Protein AF-A0A0Q2UDP6-F1 (afdb_monomer_lite)

Structure (mmCIF, N/CA/C/O backbone):
data_AF-A0A0Q2UDP6-F1
#
_entry.id   AF-A0A0Q2UDP6-F1
#
loop_
_atom_site.group_PDB
_atom_site.id
_atom_site.type_symbol
_atom_site.label_atom_id
_atom_site.label_alt_id
_atom_site.label_comp_id
_atom_site.label_asym_id
_atom_site.label_entity_id
_atom_site.label_seq_id
_atom_site.pdbx_PDB_ins_code
_atom_site.Cartn_x
_atom_site.Cartn_y
_atom_site.Cartn_z
_atom_site.occupancy
_atom_site.B_iso_or_equiv
_atom_site.auth_seq_id
_atom_site.auth_comp_id
_atom_site.auth_asym_id
_atom_site.auth_atom_id
_atom_site.pdbx_PDB_model_num
ATOM 1 N N . MET A 1 1 ? 13.906 19.048 2.227 1.00 38.97 1 MET A N 1
ATOM 2 C CA . MET A 1 1 ? 14.599 17.759 2.450 1.00 38.97 1 MET A CA 1
ATOM 3 C C . MET A 1 1 ? 14.833 17.622 3.947 1.00 38.97 1 MET A C 1
ATOM 5 O O . MET A 1 1 ? 15.536 18.452 4.501 1.00 38.97 1 MET A O 1
ATOM 9 N N . ALA A 1 2 ? 14.153 16.691 4.623 1.00 49.59 2 ALA A N 1
ATOM 10 C CA . ALA A 1 2 ? 14.326 16.503 6.067 1.00 49.59 2 ALA A CA 1
ATOM 11 C C . ALA A 1 2 ? 15.671 15.800 6.359 1.00 49.59 2 ALA A C 1
ATOM 13 O O . ALA A 1 2 ? 16.075 14.948 5.560 1.00 49.59 2 ALA A O 1
ATOM 14 N N . PRO A 1 3 ? 16.364 16.153 7.457 1.00 53.62 3 PRO A N 1
ATOM 15 C CA . PRO A 1 3 ? 17.676 15.611 7.800 1.00 53.62 3 PRO A CA 1
ATOM 16 C C . PRO A 1 3 ? 17.641 14.087 7.986 1.00 53.62 3 PRO A C 1
ATOM 18 O O . PRO A 1 3 ? 16.695 13.516 8.536 1.00 53.62 3 PRO A O 1
ATOM 21 N N . LYS A 1 4 ? 18.693 13.420 7.500 1.00 52.91 4 LYS A N 1
ATOM 22 C CA . LYS A 1 4 ? 18.880 11.966 7.581 1.00 52.91 4 LYS A CA 1
ATOM 23 C C . LYS A 1 4 ? 18.972 11.555 9.058 1.00 52.91 4 LYS A C 1
ATOM 25 O O . LYS A 1 4 ? 19.881 11.990 9.751 1.00 52.91 4 LYS A O 1
ATOM 30 N N . GLY A 1 5 ? 18.035 10.726 9.521 1.00 51.97 5 GLY A N 1
ATOM 31 C CA . GLY A 1 5 ? 18.020 10.175 10.884 1.00 51.97 5 GLY A CA 1
ATOM 32 C C . GLY A 1 5 ? 16.887 10.675 11.784 1.00 51.97 5 GLY A C 1
ATOM 33 O O . GLY A 1 5 ? 16.667 10.091 12.840 1.00 51.97 5 GLY A O 1
ATOM 34 N N . GLN A 1 6 ? 16.118 11.689 11.371 1.00 49.50 6 GLN A N 1
ATOM 35 C CA . GLN A 1 6 ? 14.923 12.087 12.117 1.00 49.50 6 GLN A CA 1
ATOM 36 C C . GLN A 1 6 ? 13.718 11.258 11.636 1.00 49.50 6 GLN A C 1
ATOM 38 O O . GLN A 1 6 ? 13.418 11.292 10.435 1.00 49.50 6 GLN A O 1
ATOM 43 N N . PRO A 1 7 ? 12.992 10.535 12.515 1.00 51.72 7 PRO A N 1
ATOM 44 C CA . PRO A 1 7 ? 11.702 9.983 12.127 1.00 51.72 7 PRO A CA 1
ATOM 45 C C . PRO A 1 7 ? 10.826 11.147 11.664 1.00 51.72 7 PRO A C 1
ATOM 47 O O . PRO A 1 7 ? 10.758 12.186 12.326 1.00 51.72 7 PRO A O 1
ATOM 50 N N . ARG A 1 8 ? 10.199 11.010 10.492 1.00 55.81 8 ARG A N 1
ATOM 51 C CA . ARG A 1 8 ? 9.260 12.019 9.999 1.00 55.81 8 ARG A CA 1
ATOM 52 C C . ARG A 1 8 ? 8.177 12.184 11.069 1.00 55.81 8 ARG A C 1
ATOM 54 O O . ARG A 1 8 ? 7.410 11.254 11.294 1.00 55.81 8 ARG A O 1
ATOM 61 N N . LYS A 1 9 ? 8.144 13.341 11.743 1.00 52.19 9 LYS A N 1
ATOM 62 C CA . LYS A 1 9 ? 7.035 13.756 12.614 1.00 52.19 9 LYS A CA 1
ATOM 63 C C . LYS A 1 9 ? 5.832 14.029 11.711 1.00 52.19 9 LYS A C 1
ATOM 65 O O . LYS A 1 9 ? 5.604 15.155 11.290 1.00 52.19 9 LYS A O 1
ATOM 70 N N . GLY A 1 10 ? 5.139 12.968 11.335 1.00 62.31 10 GLY A N 1
ATOM 71 C CA . GLY A 1 10 ? 3.873 13.006 10.623 1.00 62.31 10 GLY A CA 1
ATOM 72 C C . GLY A 1 10 ? 2.934 12.026 11.300 1.00 62.31 10 GLY A C 1
ATOM 73 O O . GLY A 1 10 ? 3.383 10.970 11.747 1.00 62.31 10 GLY A O 1
ATOM 74 N N . ASP A 1 11 ? 1.661 12.399 11.404 1.00 76.00 11 ASP A N 1
ATOM 75 C CA . ASP A 1 11 ? 0.616 11.497 11.877 1.00 76.00 11 ASP A CA 1
ATOM 76 C C . ASP A 1 11 ? 0.661 10.191 11.065 1.00 76.00 11 ASP A C 1
ATOM 78 O O . ASP A 1 11 ? 0.926 10.193 9.857 1.00 76.00 11 ASP A O 1
ATOM 82 N N . ALA A 1 12 ? 0.443 9.066 11.740 1.00 81.50 12 ALA A N 1
ATOM 83 C CA . ALA A 1 12 ? 0.459 7.745 11.132 1.00 81.50 12 ALA A CA 1
ATOM 84 C C . ALA A 1 12 ? -0.550 7.651 9.975 1.00 81.50 12 ALA A C 1
ATOM 86 O O . ALA A 1 12 ? -0.256 7.012 8.964 1.00 81.50 12 ALA A O 1
ATOM 87 N N . VAL A 1 13 ? -1.686 8.352 10.080 1.00 85.44 13 VAL A N 1
ATOM 88 C CA . VAL A 1 13 ? -2.688 8.464 9.005 1.00 85.44 13 VAL A CA 1
ATOM 89 C C . VAL A 1 13 ? -2.152 9.255 7.808 1.00 85.44 13 VAL A C 1
ATOM 91 O O . VAL A 1 13 ? -2.308 8.848 6.659 1.00 85.44 13 VAL A O 1
ATOM 94 N N . THR A 1 14 ? -1.436 10.355 8.045 1.00 87.56 14 THR A N 1
ATOM 95 C CA . THR A 1 14 ? -0.780 11.107 6.963 1.00 87.56 14 THR A CA 1
ATOM 96 C C . THR A 1 14 ? 0.259 10.251 6.244 1.00 87.56 14 THR A C 1
ATOM 98 O O . THR A 1 14 ? 0.428 10.356 5.030 1.00 87.56 14 THR A O 1
ATOM 101 N N . ARG A 1 15 ? 0.953 9.373 6.975 1.00 85.38 15 ARG A N 1
ATOM 102 C CA . ARG A 1 15 ? 1.946 8.465 6.397 1.00 85.38 15 ARG A CA 1
ATOM 103 C C . ARG A 1 15 ? 1.315 7.370 5.537 1.00 85.38 15 ARG A C 1
ATOM 105 O O . ARG A 1 15 ? 1.888 7.008 4.514 1.00 85.38 15 ARG A O 1
ATOM 112 N N . SER A 1 16 ? 0.141 6.867 5.911 1.00 88.62 16 SER A N 1
ATOM 113 C CA . SER A 1 16 ? -0.563 5.840 5.137 1.00 88.62 16 SER A CA 1
ATOM 114 C C . SER A 1 16 ? -1.240 6.377 3.871 1.00 88.62 16 SER A C 1
ATOM 116 O O . SER A 1 16 ? -1.572 5.576 3.001 1.00 88.62 16 SER A O 1
ATOM 118 N N . ALA A 1 17 ? -1.386 7.698 3.702 1.00 91.44 17 ALA A N 1
ATOM 119 C CA . ALA A 1 17 ? -2.065 8.303 2.550 1.00 91.44 17 ALA A CA 1
ATOM 120 C C . ALA A 1 17 ? -1.511 7.840 1.187 1.00 91.44 17 ALA A C 1
ATOM 122 O O . ALA A 1 17 ? -2.274 7.508 0.283 1.00 91.44 17 ALA A O 1
ATOM 123 N N . ALA A 1 18 ? -0.184 7.746 1.043 1.00 91.69 18 ALA A N 1
ATOM 124 C CA . ALA A 1 18 ? 0.434 7.285 -0.203 1.00 91.69 18 ALA A CA 1
ATOM 125 C C . ALA A 1 18 ? 0.148 5.799 -0.491 1.00 91.69 18 ALA A C 1
ATOM 127 O O . ALA A 1 18 ? -0.050 5.416 -1.644 1.00 91.69 18 ALA A O 1
ATOM 128 N N . MET A 1 19 ? 0.095 4.969 0.556 1.00 92.38 19 MET A N 1
ATOM 129 C CA . MET A 1 19 ? -0.266 3.555 0.443 1.00 92.38 19 MET A CA 1
ATOM 130 C C . MET A 1 19 ? -1.745 3.395 0.073 1.00 92.38 19 MET A C 1
ATOM 132 O O . MET A 1 19 ? -2.063 2.595 -0.801 1.00 92.38 19 MET A O 1
ATOM 136 N N . LEU A 1 20 ? -2.641 4.174 0.689 1.00 92.44 20 LEU A N 1
ATOM 137 C CA . LEU A 1 20 ? -4.074 4.172 0.375 1.00 92.44 20 LEU A CA 1
ATOM 138 C C . LEU A 1 20 ? -4.326 4.549 -1.087 1.00 92.44 20 LEU A C 1
ATOM 140 O O . LEU A 1 20 ? -4.979 3.797 -1.802 1.00 92.44 20 LEU A O 1
ATOM 144 N N . GLN A 1 21 ? -3.695 5.621 -1.571 1.00 94.00 21 GLN A N 1
ATOM 145 C CA . GLN A 1 21 ? -3.766 6.003 -2.983 1.00 94.00 21 GLN A CA 1
ATOM 146 C C . GLN A 1 21 ? -3.286 4.875 -3.913 1.00 94.00 21 GLN A C 1
ATOM 148 O O . GLN A 1 21 ? -3.845 4.643 -4.988 1.00 94.00 21 GLN A O 1
ATOM 153 N N . ALA A 1 22 ? -2.228 4.159 -3.522 1.00 92.19 22 ALA A N 1
ATOM 154 C CA . ALA A 1 22 ? -1.714 3.036 -4.295 1.00 92.19 22 ALA A CA 1
ATOM 155 C C . ALA A 1 22 ? -2.671 1.833 -4.294 1.00 92.19 22 ALA A C 1
ATOM 157 O O . ALA A 1 22 ? -2.750 1.136 -5.304 1.00 92.19 22 ALA A O 1
ATOM 158 N N . LEU A 1 23 ? -3.401 1.596 -3.202 1.00 92.25 23 LEU A N 1
ATOM 159 C CA . LEU A 1 23 ? -4.452 0.577 -3.137 1.00 92.25 23 LEU A CA 1
ATOM 160 C C . LEU A 1 23 ? -5.650 0.961 -4.019 1.00 92.25 23 LEU A C 1
ATOM 162 O O . LEU A 1 23 ? -6.131 0.128 -4.781 1.00 92.25 23 LEU A O 1
ATOM 166 N N . GLU A 1 24 ? -6.077 2.225 -3.990 1.00 94.44 24 GLU A N 1
ATOM 167 C CA . GLU A 1 24 ? -7.186 2.737 -4.813 1.00 94.44 24 GLU A CA 1
ATOM 168 C C . GLU A 1 24 ? -6.889 2.672 -6.316 1.00 94.44 24 GLU A C 1
ATOM 170 O O . GLU A 1 24 ? -7.755 2.342 -7.122 1.00 94.44 24 GLU A O 1
ATOM 175 N N . THR A 1 25 ? -5.645 2.958 -6.707 1.00 93.94 25 THR A N 1
ATOM 176 C CA . THR A 1 25 ? -5.208 2.945 -8.114 1.00 93.94 25 THR A CA 1
ATOM 177 C C . THR A 1 25 ? -4.746 1.568 -8.603 1.00 93.94 25 THR A C 1
ATOM 179 O O . THR A 1 25 ? -4.338 1.432 -9.756 1.00 93.94 25 THR A O 1
ATOM 182 N N . GLY A 1 26 ? -4.771 0.542 -7.743 1.00 89.38 26 GLY A N 1
ATOM 183 C CA . GLY A 1 26 ? -4.298 -0.809 -8.068 1.00 89.38 26 GLY A CA 1
ATOM 184 C C . GLY A 1 26 ? -2.778 -0.922 -8.245 1.00 89.38 26 GLY A C 1
ATOM 185 O O . GLY A 1 26 ? -2.280 -1.914 -8.778 1.00 89.38 26 GLY A O 1
ATOM 186 N N . ARG A 1 27 ? -2.012 0.083 -7.804 1.00 88.94 27 ARG A N 1
ATOM 187 C CA . ARG A 1 27 ? -0.541 0.052 -7.786 1.00 88.94 27 ARG A CA 1
ATOM 188 C C . ARG A 1 27 ? -0.003 -0.839 -6.662 1.00 88.94 27 ARG A C 1
ATOM 190 O O . ARG A 1 27 ? 1.108 -1.355 -6.776 1.00 88.94 27 ARG A O 1
ATOM 197 N N . CYS A 1 28 ? -0.783 -1.014 -5.600 1.00 90.94 28 CYS A N 1
ATOM 198 C CA . CYS A 1 28 ? -0.543 -1.927 -4.490 1.00 90.94 28 CYS A CA 1
ATOM 199 C C . CYS A 1 28 ? -1.752 -2.859 -4.338 1.00 90.94 28 CYS A C 1
ATOM 201 O O . CYS A 1 28 ? -2.886 -2.444 -4.561 1.00 90.94 28 CYS A O 1
ATOM 203 N N . VAL A 1 29 ? -1.513 -4.110 -3.948 1.00 90.25 29 VAL A N 1
ATOM 204 C CA . VAL A 1 29 ? -2.564 -5.077 -3.616 1.00 90.25 29 VAL A CA 1
ATOM 205 C C . VAL A 1 29 ? -2.145 -5.860 -2.378 1.00 90.25 29 VAL A C 1
ATOM 207 O O . VAL A 1 29 ? -0.967 -6.183 -2.208 1.00 90.25 29 VAL A O 1
ATOM 210 N N . ILE A 1 30 ? -3.106 -6.167 -1.511 1.00 89.19 30 ILE A N 1
ATOM 211 C CA . ILE A 1 30 ? -2.884 -7.067 -0.380 1.00 89.19 30 ILE A CA 1
ATOM 212 C C . ILE A 1 30 ? -2.890 -8.491 -0.933 1.00 89.19 30 ILE A C 1
ATOM 214 O O . ILE A 1 30 ? -3.887 -8.950 -1.489 1.00 89.19 30 ILE A O 1
ATOM 218 N N . ALA A 1 31 ? -1.756 -9.180 -0.828 1.00 88.25 31 ALA A N 1
ATOM 219 C CA . ALA A 1 31 ? -1.632 -10.549 -1.304 1.00 88.25 31 ALA A CA 1
ATOM 220 C C . ALA A 1 31 ? -2.227 -11.531 -0.282 1.00 88.25 31 ALA A C 1
ATOM 222 O O . ALA A 1 31 ? -1.797 -11.579 0.870 1.00 88.25 31 ALA A O 1
ATOM 223 N N . GLY A 1 32 ? -3.177 -12.359 -0.721 1.00 88.00 32 GLY A N 1
ATOM 224 C CA . GLY A 1 32 ? -3.825 -13.365 0.124 1.00 88.00 32 GLY A CA 1
ATOM 225 C C . GLY A 1 32 ? -5.030 -12.834 0.908 1.00 88.00 32 GLY A C 1
ATOM 226 O O . GLY A 1 32 ? -5.583 -11.790 0.588 1.00 88.00 32 GLY A O 1
ATOM 227 N N . ASN A 1 33 ? -5.470 -13.598 1.912 1.00 89.81 33 ASN A N 1
ATOM 228 C CA . ASN A 1 33 ? -6.643 -13.289 2.737 1.00 89.81 33 ASN A CA 1
ATOM 229 C C . ASN A 1 33 ? -6.204 -13.009 4.178 1.00 89.81 33 ASN A C 1
ATOM 231 O O . ASN A 1 33 ? -5.824 -13.940 4.893 1.00 89.81 33 ASN A O 1
ATOM 235 N N . MET A 1 34 ? -6.268 -11.745 4.605 1.00 90.31 34 MET A N 1
ATOM 236 C CA . MET A 1 34 ? -5.777 -11.296 5.913 1.00 90.31 34 MET A CA 1
ATOM 237 C C . MET A 1 34 ? -6.865 -10.530 6.690 1.00 90.31 34 MET A C 1
ATOM 239 O O . MET A 1 34 ? -6.756 -9.321 6.900 1.00 90.31 34 MET A O 1
ATOM 243 N N . PRO A 1 35 ? -7.898 -11.222 7.205 1.00 90.94 35 PRO A N 1
ATOM 244 C CA . PRO A 1 35 ? -9.086 -10.576 7.769 1.00 90.94 35 PRO A CA 1
ATOM 245 C C . PRO A 1 35 ? -8.792 -9.748 9.028 1.00 90.94 35 PRO A C 1
ATOM 247 O O . PRO A 1 35 ? -9.421 -8.716 9.260 1.00 90.94 35 PRO A O 1
ATOM 250 N N . ALA A 1 36 ? -7.818 -10.166 9.842 1.00 90.31 36 ALA A N 1
ATOM 251 C CA . ALA A 1 36 ? -7.403 -9.415 11.026 1.00 90.31 36 ALA A CA 1
ATOM 252 C C . ALA A 1 36 ? -6.736 -8.081 10.654 1.00 90.31 36 ALA A C 1
ATOM 254 O O . ALA A 1 36 ? -6.985 -7.064 11.298 1.00 90.31 36 ALA A O 1
ATOM 255 N N . PHE A 1 37 ? -5.925 -8.079 9.591 1.00 90.31 37 PHE A N 1
ATOM 256 C CA . PHE A 1 37 ? -5.308 -6.866 9.060 1.00 90.31 37 PHE A CA 1
ATOM 257 C C . PHE A 1 37 ? -6.364 -5.928 8.480 1.00 90.31 37 PHE A C 1
ATOM 259 O O . PHE A 1 37 ? -6.393 -4.760 8.844 1.00 90.31 37 PHE A O 1
ATOM 266 N N . GLU A 1 38 ? -7.261 -6.445 7.642 1.00 92.31 38 GLU A N 1
ATOM 267 C CA . GLU A 1 38 ? -8.331 -5.654 7.026 1.00 92.31 38 GLU A CA 1
ATOM 268 C C . GLU A 1 38 ? -9.236 -5.027 8.090 1.00 92.31 38 GLU A C 1
ATOM 270 O O . GLU A 1 38 ? -9.518 -3.832 8.054 1.00 92.31 38 GLU A O 1
ATOM 275 N N . THR A 1 39 ? -9.614 -5.804 9.108 1.00 93.31 39 THR A N 1
ATOM 276 C CA . THR A 1 39 ? -10.416 -5.303 10.230 1.00 93.31 39 THR A CA 1
ATOM 277 C C . THR A 1 39 ? -9.683 -4.201 10.995 1.00 93.31 39 THR A C 1
ATOM 279 O O . THR A 1 39 ? -10.288 -3.183 11.330 1.00 93.31 39 THR A O 1
ATOM 282 N N . ALA A 1 40 ? -8.388 -4.381 11.270 1.00 91.94 40 ALA A N 1
ATOM 283 C CA . ALA A 1 40 ? -7.580 -3.370 11.945 1.00 91.94 40 ALA A CA 1
ATOM 284 C C . ALA A 1 40 ? -7.421 -2.099 11.093 1.00 91.94 40 ALA A C 1
ATOM 286 O O . ALA A 1 40 ? -7.530 -0.997 11.623 1.00 91.94 40 ALA A O 1
ATOM 287 N N . ALA A 1 41 ? -7.224 -2.248 9.782 1.00 89.38 41 ALA A N 1
ATOM 288 C CA . ALA A 1 41 ? -7.065 -1.145 8.842 1.00 89.38 41 ALA A CA 1
ATOM 289 C C . ALA A 1 41 ? -8.347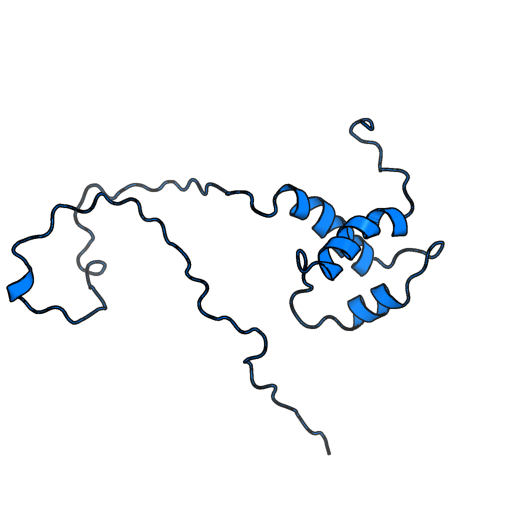 -0.312 8.700 1.00 89.38 41 ALA A C 1
ATOM 291 O O . ALA A 1 41 ? -8.271 0.911 8.691 1.00 89.38 41 ALA A O 1
ATOM 292 N N . VAL A 1 42 ? -9.517 -0.958 8.643 1.00 91.00 42 VAL A N 1
ATOM 293 C CA . VAL A 1 42 ? -10.815 -0.274 8.502 1.00 91.00 42 VAL A CA 1
ATOM 294 C C . VAL A 1 42 ? -11.253 0.403 9.804 1.00 91.00 42 VAL A C 1
ATOM 296 O O . VAL A 1 42 ? -11.874 1.463 9.775 1.00 91.00 42 VAL A O 1
ATOM 299 N N . ARG A 1 43 ? -10.960 -0.200 10.963 1.00 91.94 43 ARG A N 1
ATOM 300 C CA . ARG A 1 43 ? -11.391 0.335 12.267 1.00 91.94 43 ARG A CA 1
ATOM 301 C C . ARG A 1 43 ? -10.495 1.444 12.805 1.00 91.94 43 ARG A C 1
ATOM 303 O O . ARG A 1 43 ? -10.948 2.223 13.640 1.00 91.94 43 ARG A O 1
ATOM 310 N N . TRP A 1 44 ? -9.235 1.492 12.387 1.00 90.75 44 TRP A N 1
ATOM 311 C CA . TRP A 1 44 ? -8.284 2.487 12.866 1.00 90.75 44 TRP A CA 1
ATOM 312 C C . TRP A 1 44 ? -8.644 3.902 12.380 1.00 90.75 44 TRP A C 1
ATOM 314 O O . TRP A 1 44 ? -9.113 4.090 11.261 1.00 90.75 44 TRP A O 1
ATOM 324 N N . GLN A 1 45 ? -8.449 4.898 13.248 1.00 87.38 45 GLN A N 1
ATOM 325 C CA . GLN A 1 45 ? -8.789 6.307 13.026 1.00 87.38 45 GLN A CA 1
ATOM 326 C C . GLN A 1 45 ? -7.646 7.214 13.502 1.00 87.38 45 GLN A C 1
ATOM 328 O O . GLN A 1 45 ? -6.838 6.819 14.350 1.00 87.38 45 GLN A O 1
ATOM 333 N N . ALA A 1 46 ? -7.608 8.448 12.992 1.00 83.12 46 ALA A N 1
ATOM 334 C CA . ALA A 1 46 ? -6.641 9.459 13.419 1.00 83.12 46 ALA A CA 1
ATOM 335 C C . ALA A 1 46 ? -6.733 9.720 14.933 1.00 83.12 46 ALA A C 1
ATOM 337 O O . ALA A 1 46 ? -7.822 9.777 15.504 1.00 83.12 46 ALA A O 1
ATOM 338 N N . GLY A 1 47 ? -5.580 9.851 15.593 1.00 83.25 47 GLY A N 1
ATOM 339 C CA . GLY A 1 47 ? -5.485 10.025 17.047 1.00 83.25 47 GLY A CA 1
ATOM 340 C C . GLY A 1 47 ? -5.522 8.730 17.869 1.00 83.25 47 GLY A C 1
ATOM 341 O O . GLY A 1 47 ? -5.184 8.766 19.051 1.00 83.25 47 GLY A O 1
ATOM 342 N N . GLN A 1 48 ? -5.862 7.581 17.273 1.00 85.88 48 GLN A N 1
ATOM 343 C CA . GLN A 1 48 ? -5.708 6.284 17.937 1.00 85.88 48 GLN A CA 1
ATOM 344 C C . GLN A 1 48 ? -4.313 5.693 17.731 1.00 85.88 48 GLN A C 1
ATOM 346 O O . GLN A 1 48 ? -3.674 5.909 16.697 1.00 85.88 48 GLN A O 1
ATOM 351 N N . HIS A 1 49 ? -3.868 4.891 18.706 1.00 86.38 49 HIS A N 1
ATOM 352 C CA . HIS A 1 49 ? -2.639 4.114 18.579 1.00 86.38 49 HIS A CA 1
ATOM 353 C C . HIS A 1 49 ? -2.719 3.222 17.338 1.00 86.38 49 HIS A C 1
ATOM 355 O O . HIS A 1 49 ? -3.662 2.446 17.168 1.00 86.38 49 HIS A O 1
ATOM 361 N N . GLN A 1 50 ? -1.720 3.341 16.469 1.00 87.62 50 GLN A N 1
ATOM 362 C CA . GLN A 1 50 ? -1.684 2.601 15.219 1.00 87.62 50 GLN A CA 1
ATOM 363 C C . GLN A 1 50 ? -1.540 1.092 15.491 1.00 87.62 50 GLN A C 1
ATOM 365 O O . GLN A 1 50 ? -0.645 0.691 16.239 1.00 87.62 50 GLN A O 1
ATOM 370 N N . PRO A 1 51 ? -2.376 0.230 14.886 1.00 91.62 51 PRO A N 1
ATOM 371 C CA . PRO A 1 51 ? -2.178 -1.213 14.946 1.00 91.62 51 PRO A CA 1
ATOM 372 C C . PRO A 1 51 ? -0.856 -1.617 14.282 1.00 91.62 51 PRO A C 1
ATOM 374 O O . PRO A 1 51 ? -0.552 -1.165 13.176 1.00 91.62 51 PRO A O 1
ATOM 377 N N . ASP A 1 52 ? -0.095 -2.506 14.920 1.00 91.50 52 ASP A N 1
ATOM 378 C CA . ASP A 1 52 ? 1.234 -2.928 14.450 1.00 91.50 52 ASP A CA 1
ATOM 379 C C . ASP A 1 52 ? 1.208 -3.538 13.038 1.00 91.50 52 ASP A C 1
ATOM 381 O O . ASP A 1 52 ? 2.036 -3.213 12.192 1.00 91.50 52 ASP A O 1
ATOM 385 N N . SER A 1 53 ? 0.179 -4.329 12.720 1.00 91.12 53 SER A N 1
ATOM 386 C CA . SER A 1 53 ? -0.001 -4.911 11.385 1.00 91.12 53 SER A CA 1
ATOM 387 C C . SER A 1 53 ? -0.184 -3.851 10.290 1.00 91.12 53 SER A C 1
ATOM 389 O O . SER A 1 53 ? 0.334 -4.002 9.183 1.00 91.12 53 SER A O 1
ATOM 391 N N . VAL A 1 54 ? -0.872 -2.748 10.604 1.00 91.75 54 VAL A N 1
ATOM 392 C CA . VAL A 1 54 ? -1.038 -1.600 9.701 1.00 91.75 54 VAL A CA 1
ATOM 393 C C . VAL A 1 54 ? 0.268 -0.815 9.595 1.00 91.75 54 VAL A C 1
ATOM 395 O O . VAL A 1 54 ? 0.657 -0.425 8.495 1.00 91.75 54 VAL A O 1
ATOM 398 N N . ALA A 1 55 ? 0.982 -0.628 10.707 1.00 91.75 55 ALA A N 1
ATOM 399 C CA . ALA A 1 55 ? 2.295 0.012 10.708 1.00 91.75 55 ALA A CA 1
ATOM 400 C C . ALA A 1 55 ? 3.304 -0.755 9.839 1.00 91.75 55 ALA A C 1
ATOM 402 O O . ALA A 1 55 ? 3.972 -0.153 8.997 1.00 91.75 55 ALA A O 1
ATOM 403 N N . ALA A 1 56 ? 3.365 -2.080 9.976 1.00 92.06 56 ALA A N 1
ATOM 404 C CA . ALA A 1 56 ? 4.231 -2.942 9.181 1.00 92.06 56 ALA A CA 1
ATOM 405 C C . ALA A 1 56 ? 3.922 -2.844 7.680 1.00 92.06 56 ALA A C 1
ATOM 407 O O . ALA A 1 56 ? 4.846 -2.723 6.877 1.00 92.06 56 ALA A O 1
ATOM 408 N N . ALA A 1 57 ? 2.642 -2.821 7.293 1.00 91.81 57 ALA A N 1
ATOM 409 C CA . ALA A 1 57 ? 2.248 -2.654 5.894 1.00 91.81 57 ALA A CA 1
ATOM 410 C C . ALA A 1 57 ? 2.670 -1.290 5.322 1.00 91.81 57 ALA A C 1
ATOM 412 O O . ALA A 1 57 ? 3.225 -1.230 4.226 1.00 91.81 57 ALA A O 1
ATOM 413 N N . VAL A 1 58 ? 2.482 -0.204 6.079 1.00 92.00 58 VAL A N 1
ATOM 414 C CA . VAL A 1 58 ? 2.916 1.143 5.668 1.00 92.00 58 VAL A CA 1
ATOM 415 C C . VAL A 1 58 ? 4.436 1.208 5.516 1.00 92.00 58 VAL A C 1
ATOM 417 O O . VAL A 1 58 ? 4.933 1.754 4.535 1.00 92.00 58 VAL A O 1
ATOM 420 N N . ILE A 1 59 ? 5.189 0.617 6.449 1.00 92.06 59 ILE A N 1
ATOM 421 C CA . ILE A 1 59 ? 6.656 0.556 6.371 1.00 92.06 59 ILE A CA 1
ATOM 422 C C . ILE A 1 59 ? 7.099 -0.273 5.160 1.00 92.06 59 ILE A C 1
ATOM 424 O O . ILE A 1 59 ? 7.994 0.147 4.428 1.00 92.06 59 ILE A O 1
ATOM 428 N N . ALA A 1 60 ? 6.467 -1.423 4.919 1.00 91.38 60 ALA A N 1
ATOM 429 C CA . ALA A 1 60 ? 6.749 -2.246 3.749 1.00 91.38 60 ALA A CA 1
ATOM 430 C C . ALA A 1 60 ? 6.494 -1.466 2.451 1.00 91.38 60 ALA A C 1
ATOM 432 O O . ALA A 1 60 ? 7.336 -1.483 1.555 1.00 91.38 60 ALA A O 1
ATOM 433 N N . PHE A 1 61 ? 5.387 -0.723 2.369 1.00 92.25 61 PHE A N 1
ATOM 434 C CA . PHE A 1 61 ? 5.096 0.143 1.230 1.00 92.25 61 PHE A CA 1
ATOM 435 C C . PHE A 1 61 ? 6.143 1.253 1.064 1.00 92.25 61 PHE A C 1
ATOM 437 O O . PHE A 1 61 ? 6.659 1.424 -0.035 1.00 92.25 61 PHE A O 1
ATOM 444 N N . ASP A 1 62 ? 6.521 1.958 2.133 1.00 91.25 62 ASP A N 1
ATOM 445 C CA . ASP A 1 62 ? 7.549 3.012 2.095 1.00 91.25 62 ASP A CA 1
ATOM 446 C C . ASP A 1 62 ? 8.895 2.502 1.548 1.00 91.25 62 ASP A C 1
ATOM 448 O O . ASP A 1 62 ? 9.610 3.234 0.860 1.00 91.25 62 ASP A O 1
ATOM 452 N N . VAL A 1 63 ? 9.255 1.253 1.861 1.00 91.31 63 VAL A N 1
ATOM 453 C CA . VAL A 1 63 ? 10.501 0.619 1.405 1.00 91.31 63 VAL A CA 1
ATOM 454 C C . VAL A 1 63 ? 10.381 0.106 -0.031 1.00 91.31 63 VAL A C 1
ATOM 456 O O . VAL A 1 63 ? 11.330 0.228 -0.806 1.00 91.31 63 VAL A O 1
ATOM 459 N N . LEU A 1 64 ? 9.230 -0.461 -0.400 1.00 89.50 64 LEU A N 1
ATOM 460 C CA . LEU A 1 64 ? 9.031 -1.111 -1.697 1.00 89.50 64 LEU A CA 1
ATOM 461 C C .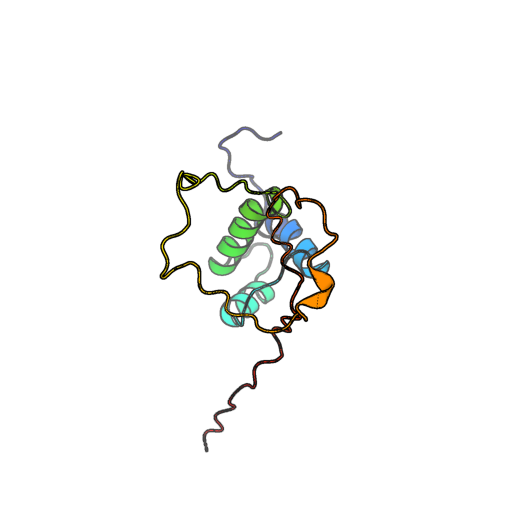 LEU A 1 64 ? 8.605 -0.143 -2.805 1.00 89.50 64 LEU A C 1
ATOM 463 O O . LEU A 1 64 ? 8.994 -0.332 -3.956 1.00 89.50 64 LEU A O 1
ATOM 467 N N . ALA A 1 65 ? 7.843 0.905 -2.496 1.00 89.44 65 ALA A N 1
ATOM 468 C CA . ALA A 1 65 ? 7.345 1.856 -3.487 1.00 89.44 65 ALA A CA 1
ATOM 469 C C . ALA A 1 65 ? 8.464 2.544 -4.297 1.00 89.44 65 ALA A C 1
ATOM 471 O O . ALA A 1 65 ? 8.321 2.626 -5.518 1.00 89.44 65 ALA A O 1
ATOM 472 N N . PRO A 1 66 ? 9.601 2.969 -3.703 1.00 88.62 66 PRO A N 1
ATOM 473 C CA . PRO A 1 66 ? 10.702 3.571 -4.459 1.00 88.62 66 PRO A CA 1
ATOM 474 C C . PRO A 1 66 ? 11.385 2.619 -5.448 1.00 88.62 66 PRO A C 1
ATOM 476 O O . PRO A 1 66 ? 11.960 3.073 -6.432 1.00 88.62 66 PRO A O 1
ATOM 479 N N . VAL A 1 67 ? 11.347 1.309 -5.187 1.00 86.94 67 VAL A N 1
ATOM 480 C CA . VAL A 1 67 ? 11.960 0.283 -6.049 1.00 86.94 67 VAL A CA 1
ATOM 481 C C . VAL A 1 67 ? 10.944 -0.398 -6.969 1.00 86.94 67 VAL A C 1
ATOM 483 O O . VAL A 1 67 ? 11.319 -1.205 -7.820 1.00 86.94 67 VAL A O 1
ATOM 486 N N . ALA A 1 68 ? 9.657 -0.073 -6.839 1.00 83.69 68 ALA A N 1
ATOM 487 C CA . ALA A 1 68 ? 8.593 -0.677 -7.623 1.00 83.69 68 ALA A CA 1
ATOM 488 C C . ALA A 1 68 ? 8.732 -0.314 -9.112 1.00 83.69 68 ALA A C 1
ATOM 490 O O . ALA A 1 68 ? 8.553 0.835 -9.510 1.00 83.69 68 ALA A O 1
ATOM 491 N N . GLY A 1 69 ? 8.989 -1.319 -9.956 1.00 78.19 69 GLY A N 1
ATOM 492 C CA . GLY A 1 69 ? 9.278 -1.135 -11.387 1.00 78.19 69 GLY A CA 1
ATOM 493 C C . GLY A 1 69 ? 10.765 -0.949 -11.710 1.00 78.19 69 GLY A C 1
ATOM 494 O O . GLY A 1 69 ? 11.119 -0.817 -12.880 1.00 78.19 69 GLY A O 1
ATOM 495 N N . GLY A 1 70 ? 11.637 -0.973 -10.698 1.00 78.31 70 GLY A N 1
ATOM 496 C CA . GLY A 1 70 ? 13.080 -1.026 -10.886 1.00 78.31 70 GLY A CA 1
ATOM 497 C C . GLY A 1 70 ? 13.527 -2.364 -11.476 1.00 78.31 70 GLY A C 1
ATOM 498 O O . GLY A 1 70 ? 12.940 -3.413 -11.210 1.00 78.31 70 GLY A O 1
ATOM 499 N N . GLN A 1 71 ? 14.588 -2.330 -12.279 1.00 74.06 71 GLN A N 1
ATOM 500 C CA . GLN A 1 71 ? 15.251 -3.541 -12.752 1.00 74.06 71 GLN A CA 1
ATOM 501 C C . GLN A 1 71 ? 16.333 -3.934 -11.748 1.00 74.06 71 GLN A C 1
ATOM 503 O O . GLN A 1 71 ? 17.254 -3.161 -11.485 1.00 74.06 71 GLN A O 1
ATOM 508 N N . THR A 1 72 ? 16.235 -5.134 -11.183 1.00 76.44 72 THR A N 1
ATOM 509 C CA . THR A 1 72 ? 17.293 -5.699 -10.341 1.00 76.44 72 THR A CA 1
ATOM 510 C C . THR A 1 72 ? 18.192 -6.579 -11.200 1.00 76.44 72 THR A C 1
ATOM 512 O O . THR A 1 72 ? 17.743 -7.579 -11.759 1.00 76.44 72 THR A O 1
ATOM 515 N N . ALA A 1 73 ? 19.471 -6.218 -11.308 1.00 77.31 73 ALA A N 1
ATOM 516 C CA . ALA A 1 73 ? 20.469 -7.067 -11.943 1.00 77.31 73 ALA A CA 1
ATOM 517 C C . ALA A 1 73 ? 20.955 -8.116 -10.934 1.00 77.31 73 ALA A C 1
ATOM 519 O O . ALA A 1 73 ? 21.661 -7.794 -9.980 1.00 77.31 73 ALA A O 1
ATOM 520 N N . LEU A 1 74 ? 20.571 -9.376 -11.140 1.00 78.12 74 LEU A N 1
ATOM 521 C CA . LEU A 1 74 ? 21.147 -10.498 -10.403 1.00 78.12 74 LEU A CA 1
ATOM 522 C C . LEU A 1 74 ? 22.476 -10.875 -11.061 1.00 78.12 74 LEU A C 1
ATOM 524 O O . LEU A 1 74 ? 22.499 -11.487 -12.128 1.00 78.12 74 LEU A O 1
ATOM 528 N N . VAL A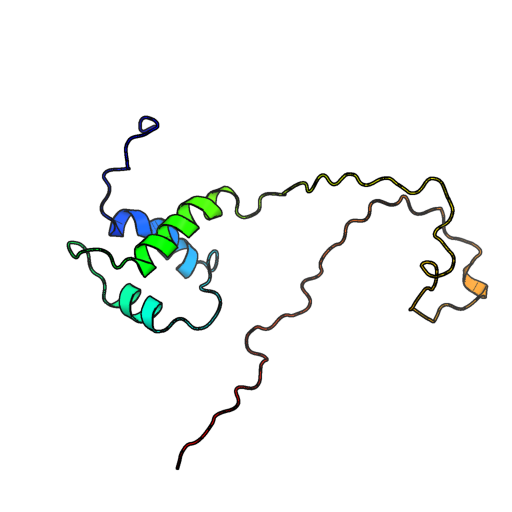 1 75 ? 23.587 -10.491 -10.434 1.00 79.44 75 VAL A N 1
ATOM 529 C CA . VAL A 1 75 ? 24.927 -10.904 -10.861 1.00 79.44 75 VAL A CA 1
ATOM 530 C C . VAL A 1 75 ? 25.284 -12.177 -10.104 1.00 79.44 75 VAL A C 1
ATOM 532 O O . VAL A 1 75 ? 25.644 -12.138 -8.931 1.00 79.44 75 VAL A O 1
ATOM 535 N N . GLY A 1 76 ? 25.134 -13.321 -10.765 1.00 73.25 76 GLY A N 1
ATOM 536 C CA . GLY A 1 76 ? 25.679 -14.586 -10.281 1.00 73.25 76 GLY A CA 1
ATOM 537 C C . GLY A 1 76 ? 27.084 -14.821 -10.843 1.00 73.25 76 GLY A C 1
ATOM 538 O O . GLY A 1 76 ? 27.406 -14.266 -11.898 1.00 73.25 76 GLY A O 1
ATOM 539 N N . PRO A 1 77 ? 27.906 -15.680 -10.212 1.00 64.12 77 PRO A N 1
ATOM 540 C CA . PRO A 1 77 ? 29.098 -16.236 -10.842 1.00 64.12 77 PRO A CA 1
ATOM 541 C C . PRO A 1 77 ? 28.660 -17.202 -11.956 1.00 64.12 77 PRO A C 1
ATOM 543 O O . PRO A 1 77 ? 28.751 -18.421 -11.836 1.00 64.12 77 PRO A O 1
ATOM 546 N N . TRP A 1 78 ? 28.093 -16.660 -13.034 1.00 62.50 78 TRP A N 1
ATOM 547 C CA . TRP A 1 78 ? 27.706 -17.435 -14.199 1.00 62.50 78 TRP A CA 1
ATOM 548 C C . TRP A 1 78 ? 28.962 -17.726 -15.010 1.00 62.50 78 TRP A C 1
ATOM 550 O O . TRP A 1 78 ? 29.327 -16.978 -15.917 1.00 62.50 78 TRP A O 1
ATOM 560 N N . HIS A 1 79 ? 29.642 -18.820 -14.680 1.00 63.88 79 HIS A N 1
ATOM 561 C CA . HIS A 1 79 ? 30.614 -19.385 -15.598 1.00 63.88 79 HIS A CA 1
ATOM 562 C C . HIS A 1 79 ? 29.831 -19.970 -16.772 1.00 63.88 79 HIS A C 1
ATOM 564 O O . HIS A 1 79 ? 29.072 -20.927 -16.611 1.00 63.88 79 HIS A O 1
ATOM 570 N N . ARG A 1 80 ? 29.993 -19.396 -17.971 1.00 61.69 80 ARG A N 1
ATOM 571 C CA . ARG A 1 80 ? 29.653 -20.135 -19.188 1.00 61.69 80 ARG A CA 1
ATOM 572 C C . ARG A 1 80 ? 30.540 -21.387 -19.157 1.00 61.69 80 ARG A C 1
ATOM 574 O O . ARG A 1 80 ? 31.757 -21.217 -19.095 1.00 61.69 80 ARG A O 1
ATOM 581 N N . PRO A 1 81 ? 29.981 -22.608 -19.135 1.00 59.53 81 PRO A N 1
ATOM 582 C CA . PRO A 1 81 ? 30.815 -23.797 -19.209 1.00 59.53 81 PRO A CA 1
ATOM 583 C C . PRO A 1 81 ? 31.607 -23.726 -20.520 1.00 59.53 81 PRO A C 1
ATOM 585 O O . PRO A 1 81 ? 31.017 -23.559 -21.585 1.00 59.53 81 PRO A O 1
ATOM 588 N N . GLU A 1 82 ? 32.937 -23.807 -20.445 1.00 62.50 82 GLU A N 1
ATOM 589 C CA . GLU A 1 82 ? 33.838 -23.785 -21.614 1.00 62.50 82 GLU A CA 1
ATOM 590 C C . GLU A 1 82 ? 33.793 -25.091 -22.430 1.00 62.50 82 GLU A C 1
ATOM 592 O O . GLU A 1 82 ? 34.621 -25.327 -23.303 1.00 62.50 82 GLU A O 1
ATOM 597 N N . GLY A 1 83 ? 32.803 -25.946 -22.181 1.00 70.19 83 GLY A N 1
ATOM 598 C CA . GLY A 1 83 ? 32.643 -27.231 -22.841 1.00 70.19 83 GLY A CA 1
ATOM 599 C C . GLY A 1 83 ? 31.195 -27.501 -23.239 1.00 70.19 83 GLY A C 1
ATOM 600 O O . GLY A 1 83 ? 30.273 -26.826 -22.765 1.00 70.19 83 GLY A O 1
ATOM 601 N N . PRO A 1 84 ? 30.976 -28.496 -24.115 1.00 71.38 84 PRO A N 1
ATOM 602 C CA . PRO A 1 84 ? 29.637 -28.973 -24.419 1.00 71.38 84 PRO A CA 1
ATOM 603 C C . PRO A 1 84 ? 28.923 -29.369 -23.122 1.00 71.38 84 PRO A C 1
ATOM 605 O O . PRO A 1 84 ? 29.517 -29.971 -22.226 1.00 71.38 84 PRO A O 1
ATOM 608 N N . LEU A 1 85 ? 27.640 -29.009 -23.020 1.00 67.56 85 LEU A N 1
ATOM 609 C CA . LEU A 1 85 ? 26.794 -29.407 -21.896 1.00 67.56 85 LEU A CA 1
ATOM 610 C C . LEU A 1 85 ? 26.882 -30.934 -21.720 1.00 67.56 85 LEU A C 1
ATOM 612 O O . LEU A 1 85 ? 26.780 -31.653 -22.719 1.00 67.56 85 LEU A O 1
ATOM 616 N N . PRO A 1 86 ? 27.071 -31.448 -20.492 1.00 69.50 86 PRO A N 1
ATOM 617 C CA . PRO A 1 86 ? 27.198 -32.881 -20.280 1.00 69.50 86 PRO A CA 1
ATOM 618 C C . PRO A 1 86 ? 25.927 -33.600 -20.746 1.00 69.50 86 PRO A C 1
ATOM 620 O O . PRO A 1 86 ? 24.820 -33.072 -20.643 1.00 69.50 86 PRO A O 1
ATOM 623 N N . THR A 1 87 ? 26.085 -34.816 -21.266 1.00 69.00 87 THR A N 1
ATOM 624 C CA . THR A 1 87 ? 25.070 -35.542 -22.054 1.00 69.00 87 THR A CA 1
ATOM 625 C C . THR A 1 87 ? 23.744 -35.773 -21.318 1.00 69.00 87 THR A C 1
ATOM 627 O O . THR A 1 87 ? 22.699 -35.938 -21.939 1.00 69.00 87 THR A O 1
ATOM 630 N N . TYR A 1 88 ? 23.756 -35.757 -19.984 1.00 71.75 88 TYR A N 1
ATOM 631 C CA . TYR A 1 88 ? 22.543 -35.870 -19.170 1.00 71.75 88 TYR A CA 1
ATOM 632 C C . TYR A 1 88 ? 21.722 -34.565 -19.108 1.00 71.75 88 TYR A C 1
ATOM 634 O O . TYR A 1 88 ? 20.530 -34.609 -18.815 1.00 71.75 88 TYR A O 1
ATOM 642 N N . LEU A 1 89 ? 22.335 -33.414 -19.406 1.00 65.38 89 LEU A N 1
ATOM 643 C CA . LEU A 1 89 ? 21.725 -32.077 -19.449 1.00 65.38 89 LEU A CA 1
ATOM 644 C C . LEU A 1 89 ? 21.329 -31.641 -20.871 1.00 65.38 89 LEU A C 1
ATOM 646 O O . LEU A 1 89 ? 20.615 -30.653 -21.025 1.00 65.38 89 LEU A O 1
ATOM 650 N N . SER A 1 90 ? 21.763 -32.358 -21.912 1.00 62.69 90 SER A N 1
ATOM 651 C CA . SER A 1 90 ? 21.486 -32.022 -23.318 1.00 62.69 90 SER A CA 1
ATOM 652 C C . SER A 1 90 ? 20.164 -32.586 -23.852 1.00 62.69 90 SER A C 1
ATOM 654 O O . SER A 1 90 ? 19.832 -32.382 -25.022 1.00 62.69 90 SER A O 1
ATOM 656 N N . ARG A 1 91 ? 19.372 -33.270 -23.016 1.00 55.91 91 ARG A N 1
ATOM 657 C CA . ARG A 1 91 ? 18.057 -33.770 -23.424 1.00 55.91 91 ARG A CA 1
ATOM 658 C C . ARG A 1 91 ? 17.090 -32.600 -23.605 1.00 55.91 91 ARG A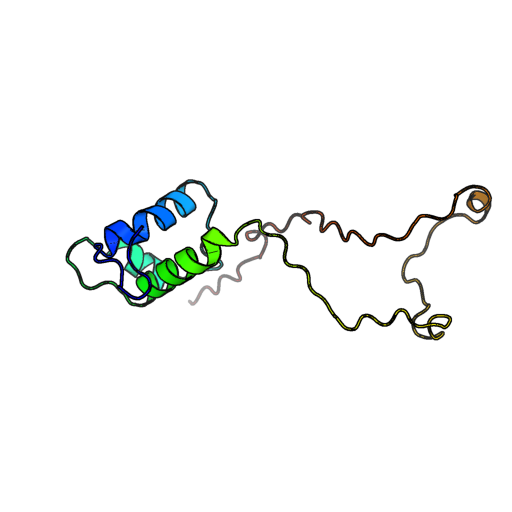 C 1
ATOM 660 O O . ARG A 1 91 ? 16.563 -32.055 -22.638 1.00 55.91 91 ARG A O 1
ATOM 667 N N . SER A 1 92 ? 16.797 -32.263 -24.857 1.00 58.28 92 SER A N 1
ATOM 668 C CA . SER A 1 92 ? 15.666 -31.406 -25.190 1.00 58.28 92 SER A CA 1
ATOM 669 C C . SER A 1 92 ? 14.362 -32.157 -24.901 1.00 58.28 92 SER A C 1
ATOM 671 O O . SER A 1 92 ? 14.052 -33.193 -25.490 1.00 58.28 92 SER A O 1
ATOM 673 N N . VAL A 1 93 ? 13.579 -31.647 -23.953 1.00 59.19 93 VAL A N 1
ATOM 674 C CA . VAL A 1 93 ? 12.193 -32.078 -23.745 1.00 59.19 93 VAL A CA 1
ATOM 675 C C . VAL A 1 93 ? 11.319 -31.126 -24.553 1.00 59.19 93 VAL A C 1
ATOM 677 O O . VAL A 1 93 ? 10.925 -30.067 -24.078 1.00 59.19 93 VAL A O 1
ATOM 680 N N . GLY A 1 94 ? 11.103 -31.458 -25.825 1.00 46.38 94 GLY A N 1
ATOM 681 C CA . GLY A 1 94 ? 10.325 -30.617 -26.733 1.00 46.38 94 GLY A CA 1
ATOM 682 C C . GLY A 1 94 ? 10.354 -31.131 -28.164 1.00 46.38 94 GLY A C 1
ATOM 683 O O . GLY A 1 94 ? 11.047 -30.581 -29.013 1.00 46.38 94 GLY A O 1
ATOM 684 N N . GLY A 1 95 ? 9.626 -32.214 -28.426 1.00 45.19 95 GLY A N 1
ATOM 685 C CA . GLY A 1 95 ? 9.441 -32.738 -29.773 1.00 45.19 95 GLY A CA 1
ATOM 686 C C . GLY A 1 95 ? 8.466 -31.892 -30.592 1.00 45.19 95 GLY A C 1
ATOM 687 O O . GLY A 1 95 ? 7.320 -31.721 -30.183 1.00 45.19 95 GLY A O 1
ATOM 688 N N . ARG A 1 96 ? 8.936 -31.423 -31.757 1.00 49.31 96 ARG A N 1
ATOM 689 C CA . ARG A 1 96 ? 8.315 -31.486 -33.102 1.00 49.31 96 ARG A CA 1
ATOM 690 C C . ARG A 1 96 ? 8.754 -30.289 -33.950 1.00 49.31 96 ARG A C 1
ATOM 692 O O . ARG A 1 96 ? 8.103 -29.252 -33.934 1.00 49.31 96 ARG A O 1
ATOM 699 N N . THR A 1 97 ? 9.777 -30.487 -34.776 1.00 48.06 97 THR A N 1
ATOM 700 C CA . THR A 1 97 ? 9.934 -29.772 -36.050 1.00 48.06 97 THR A CA 1
ATOM 701 C C . THR A 1 97 ? 10.558 -30.713 -37.082 1.00 48.06 97 THR A C 1
ATOM 703 O O . THR A 1 97 ? 11.486 -31.460 -36.790 1.00 48.06 97 THR A O 1
ATOM 706 N N . ASN A 1 98 ? 9.950 -30.710 -38.265 1.00 47.53 98 ASN A N 1
ATOM 707 C CA . ASN A 1 98 ? 10.245 -31.513 -39.452 1.00 47.53 98 ASN A CA 1
ATOM 708 C C . ASN A 1 98 ? 11.719 -31.338 -39.904 1.00 47.53 98 ASN A C 1
ATOM 710 O O . ASN A 1 98 ? 12.189 -30.196 -39.899 1.00 47.53 98 ASN A O 1
ATOM 714 N N . PRO A 1 99 ? 12.447 -32.396 -40.322 1.00 50.44 99 PRO A N 1
ATOM 715 C CA . PRO A 1 99 ? 13.857 -32.297 -40.728 1.00 50.44 99 PRO A CA 1
ATOM 716 C C . PRO A 1 99 ? 14.116 -31.427 -41.973 1.00 50.44 99 PRO A C 1
ATOM 718 O O . PRO A 1 99 ? 15.233 -30.948 -42.140 1.00 50.44 99 PRO A O 1
ATOM 721 N N . ASP A 1 100 ? 13.101 -31.135 -42.791 1.00 48.09 100 ASP A N 1
ATOM 722 C CA . ASP A 1 100 ? 13.259 -30.324 -44.013 1.00 48.09 100 ASP A CA 1
ATOM 723 C C . ASP A 1 100 ? 13.437 -28.813 -43.775 1.00 48.09 100 ASP A C 1
ATOM 725 O O . ASP A 1 100 ? 13.727 -28.067 -44.707 1.00 48.09 100 ASP A O 1
ATOM 729 N N . GLN A 1 101 ? 13.295 -28.318 -42.540 1.00 50.34 101 GLN A N 1
ATOM 730 C CA . GLN A 1 101 ? 13.417 -26.879 -42.248 1.00 50.34 101 GLN A CA 1
ATOM 731 C C . GLN A 1 101 ? 14.797 -26.438 -41.730 1.00 50.34 101 GLN A C 1
ATOM 733 O O . GLN A 1 101 ? 14.975 -25.272 -41.378 1.00 50.34 101 GLN A O 1
ATOM 738 N N . LEU A 1 102 ? 15.803 -27.321 -41.695 1.00 48.16 102 LEU A N 1
ATOM 739 C CA . LEU A 1 102 ? 17.104 -27.007 -41.085 1.00 48.16 102 LEU A CA 1
ATOM 740 C C . LEU A 1 102 ? 18.117 -26.273 -41.987 1.00 48.16 102 LEU A C 1
ATOM 742 O O . LEU A 1 102 ? 19.256 -26.081 -41.569 1.00 48.16 102 LEU A O 1
ATOM 746 N N . ALA A 1 103 ? 17.745 -25.848 -43.196 1.00 47.44 103 ALA A N 1
ATOM 747 C CA . ALA A 1 103 ? 18.709 -25.272 -44.140 1.00 47.44 103 ALA A CA 1
ATOM 748 C C . ALA A 1 103 ? 18.799 -23.733 -44.140 1.00 47.44 103 ALA A C 1
ATOM 750 O O . ALA A 1 103 ? 19.668 -23.182 -44.811 1.00 47.44 103 ALA A O 1
ATOM 751 N N . THR A 1 104 ? 17.955 -22.987 -43.418 1.00 47.50 104 THR A N 1
ATOM 752 C CA . THR A 1 104 ? 18.060 -21.512 -43.417 1.00 47.50 104 THR A CA 1
ATOM 753 C C . THR A 1 104 ? 17.557 -20.895 -42.116 1.00 47.50 104 THR A C 1
ATOM 755 O O . THR A 1 104 ? 16.417 -20.455 -42.010 1.00 47.50 104 THR A O 1
ATOM 758 N N . ALA A 1 105 ? 18.430 -20.803 -41.115 1.00 43.97 105 ALA A N 1
ATOM 759 C CA . ALA A 1 105 ? 18.266 -19.820 -40.048 1.00 43.97 105 ALA A CA 1
ATOM 760 C C . ALA A 1 105 ? 19.649 -19.347 -39.564 1.00 43.97 105 ALA A C 1
ATOM 762 O O . ALA A 1 105 ? 20.455 -20.179 -39.144 1.00 43.97 105 ALA A O 1
ATOM 763 N N . PRO A 1 106 ? 19.961 -18.036 -39.622 1.00 44.03 106 PRO A N 1
ATOM 764 C CA . PRO A 1 106 ? 21.234 -17.515 -39.135 1.00 44.03 106 PRO A CA 1
ATOM 765 C C . PRO A 1 106 ? 21.357 -17.690 -37.610 1.00 44.03 106 PRO A C 1
ATOM 767 O O . PRO A 1 106 ? 20.339 -17.751 -36.908 1.00 44.03 106 PRO A O 1
ATOM 770 N N . PRO A 1 107 ? 22.589 -17.746 -37.067 1.00 48.03 107 PRO A N 1
ATOM 771 C CA . PRO A 1 107 ? 22.818 -17.977 -35.646 1.00 48.03 107 PRO A CA 1
ATOM 772 C C . PRO A 1 107 ? 22.171 -16.866 -34.808 1.00 48.03 107 PRO A C 1
ATOM 774 O O . PRO A 1 107 ? 22.580 -15.703 -34.841 1.00 48.03 107 PRO A O 1
ATOM 777 N N . ARG A 1 108 ? 21.138 -17.221 -34.035 1.00 48.06 108 ARG A N 1
ATOM 778 C CA . ARG A 1 108 ? 20.482 -16.304 -33.097 1.00 48.06 108 ARG A CA 1
ATOM 779 C C . ARG A 1 108 ? 21.433 -15.972 -31.945 1.00 48.06 108 ARG A C 1
ATOM 781 O O . ARG A 1 108 ? 21.724 -16.804 -31.091 1.00 48.06 108 ARG A O 1
ATOM 788 N N . ARG A 1 109 ? 21.879 -14.716 -31.924 1.00 40.25 109 ARG A N 1
ATOM 789 C CA . ARG A 1 109 ? 22.639 -14.060 -30.852 1.00 40.25 109 ARG A CA 1
ATOM 790 C C . ARG A 1 109 ? 21.886 -14.212 -29.521 1.00 40.25 109 ARG A C 1
ATOM 792 O O . ARG A 1 109 ? 20.802 -13.661 -29.340 1.00 40.25 109 ARG A O 1
ATOM 799 N N . GLY A 1 110 ? 22.444 -15.013 -28.617 1.00 46.00 110 GLY A N 1
ATOM 800 C CA . GLY A 1 110 ? 21.832 -15.372 -27.340 1.00 46.00 110 GLY A CA 1
ATOM 801 C C . GLY A 1 110 ? 21.883 -14.242 -26.316 1.00 46.00 110 GLY A C 1
ATOM 802 O O . GLY A 1 110 ? 22.772 -14.211 -25.471 1.00 46.00 110 GLY A O 1
ATOM 803 N N . HIS A 1 111 ? 20.894 -13.355 -26.352 1.00 42.72 111 HIS A N 1
ATOM 804 C CA . HIS A 1 111 ? 20.437 -12.649 -25.160 1.00 42.72 111 HIS A CA 1
ATOM 805 C C . HIS A 1 111 ? 19.204 -13.403 -24.666 1.00 42.72 111 HIS A C 1
ATOM 807 O O . HIS A 1 111 ? 18.141 -13.338 -25.284 1.00 42.72 111 HIS A O 1
ATOM 813 N N . LEU A 1 112 ? 19.352 -14.177 -23.588 1.00 49.91 112 LEU A N 1
ATOM 814 C CA . LEU A 1 112 ? 18.216 -14.796 -22.909 1.00 49.91 112 LEU A CA 1
ATOM 815 C C . LEU A 1 112 ? 17.437 -13.703 -22.169 1.00 49.91 112 LEU A C 1
ATOM 817 O O . LEU A 1 112 ? 17.519 -13.566 -20.953 1.00 49.91 112 LEU A O 1
ATOM 821 N N . PHE A 1 113 ? 16.652 -12.925 -22.910 1.00 42.59 113 PHE A N 1
ATOM 822 C CA . PHE A 1 113 ? 15.502 -12.254 -22.330 1.00 42.59 113 PHE A CA 1
ATOM 823 C C . PHE A 1 113 ? 14.464 -13.337 -22.055 1.00 42.59 113 PHE A C 1
ATOM 825 O O . PHE A 1 113 ? 13.713 -13.744 -22.944 1.00 42.59 113 PHE A O 1
ATOM 832 N N . ARG A 1 114 ? 14.416 -13.834 -20.816 1.00 42.78 114 ARG A N 1
ATOM 833 C CA . ARG A 1 114 ? 13.221 -14.526 -20.338 1.00 42.78 114 ARG A CA 1
ATOM 834 C C . ARG A 1 114 ? 12.145 -13.459 -20.165 1.00 42.78 114 ARG A C 1
ATOM 836 O O . ARG A 1 114 ? 11.973 -12.897 -19.090 1.00 42.78 114 ARG A O 1
ATOM 843 N N . SER A 1 115 ? 11.438 -13.162 -21.251 1.00 44.62 115 SER A N 1
ATOM 844 C CA . SER A 1 115 ? 10.145 -12.503 -21.156 1.00 44.62 115 SER A CA 1
ATOM 845 C C . SER A 1 115 ? 9.219 -13.488 -20.452 1.00 44.62 115 SER A C 1
ATOM 847 O O . SER A 1 115 ? 8.796 -14.491 -21.030 1.00 44.62 115 SER A O 1
ATOM 849 N N . VAL A 1 116 ? 8.975 -13.248 -19.165 1.00 45.03 116 VAL A N 1
ATOM 850 C CA . VAL A 1 116 ? 7.831 -13.834 -18.478 1.00 45.03 116 VAL A CA 1
ATOM 851 C C . VAL A 1 116 ? 6.624 -13.173 -19.125 1.00 45.03 116 VAL A C 1
ATOM 853 O O . VAL A 1 116 ? 6.235 -12.067 -18.757 1.00 45.03 116 VAL A O 1
ATOM 856 N N . LYS A 1 117 ? 6.073 -13.812 -20.164 1.00 45.72 117 LYS A N 1
ATOM 857 C CA . LYS A 1 117 ? 4.701 -13.510 -20.563 1.00 45.72 117 LYS A CA 1
ATOM 858 C C . LYS A 1 117 ? 3.863 -13.679 -19.297 1.00 45.72 117 LYS A C 1
ATOM 860 O O . LYS A 1 117 ? 4.079 -14.679 -18.608 1.00 45.72 117 LYS A O 1
ATOM 865 N N . PRO A 1 118 ? 2.959 -12.744 -18.968 1.00 46.47 118 PRO A N 1
ATOM 866 C CA . PRO A 1 118 ? 1.963 -12.998 -17.949 1.00 46.47 118 PRO A CA 1
ATOM 867 C C . PRO A 1 118 ? 1.133 -14.180 -18.454 1.00 46.47 118 PRO A C 1
ATOM 869 O O . PRO A 1 118 ? 0.197 -14.028 -19.235 1.00 46.47 118 PRO A O 1
ATOM 872 N N . THR A 1 119 ? 1.547 -15.393 -18.089 1.00 53.31 119 THR A N 1
ATOM 873 C CA . THR A 1 119 ? 0.645 -16.531 -18.000 1.00 53.31 119 THR A CA 1
ATOM 874 C C . THR A 1 119 ? -0.501 -16.018 -17.151 1.00 53.31 119 THR A C 1
ATOM 876 O O . THR A 1 119 ? -0.231 -15.395 -16.127 1.00 53.31 119 THR A O 1
ATOM 879 N N . GLY A 1 120 ? -1.733 -16.154 -17.641 1.00 52.91 120 GLY A N 1
ATOM 880 C CA . GLY A 1 120 ? -2.942 -15.637 -17.007 1.00 52.91 120 GLY A CA 1
ATOM 881 C C . GLY A 1 120 ? -3.195 -16.274 -15.644 1.00 52.91 120 GLY A C 1
ATOM 882 O O . GLY A 1 120 ? -4.144 -17.035 -15.490 1.00 52.91 120 GLY A O 1
ATOM 883 N N . ASP A 1 121 ? -2.336 -15.960 -14.678 1.00 51.31 121 ASP A N 1
ATOM 884 C CA . ASP A 1 121 ? -2.525 -16.183 -13.262 1.00 51.31 121 ASP A CA 1
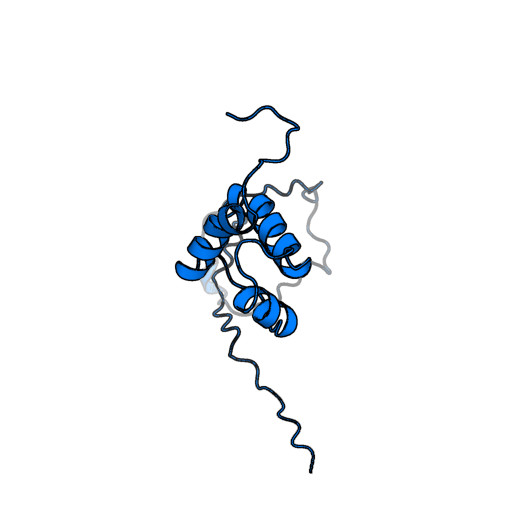ATOM 885 C C . ASP A 1 121 ? -3.716 -15.322 -12.871 1.00 51.31 121 ASP A C 1
ATOM 887 O O . ASP A 1 121 ? -3.616 -14.122 -12.620 1.00 51.31 121 ASP A O 1
ATOM 891 N N . ASN A 1 122 ? -4.884 -15.951 -12.917 1.00 60.56 122 ASN A N 1
ATOM 892 C CA . ASN A 1 122 ? -6.073 -15.447 -12.281 1.00 60.56 122 ASN A CA 1
ATOM 893 C C . ASN A 1 122 ? -6.033 -15.951 -10.832 1.00 60.56 122 ASN A C 1
ATOM 895 O O . ASN A 1 122 ? -6.354 -17.115 -10.594 1.00 60.56 122 ASN A O 1
ATOM 899 N N . PRO A 1 123 ? -5.675 -15.119 -9.841 1.00 56.16 123 PRO A N 1
ATOM 900 C CA . PRO A 1 123 ? -5.594 -15.551 -8.445 1.00 56.16 123 PRO A CA 1
ATOM 901 C C . PRO A 1 123 ? -6.953 -15.992 -7.862 1.00 56.16 123 PRO A C 1
ATOM 903 O O . PRO A 1 123 ? -7.003 -16.508 -6.747 1.00 56.16 123 PRO A O 1
ATOM 906 N N . LEU A 1 124 ? -8.051 -15.831 -8.611 1.00 55.47 124 LEU A N 1
ATOM 907 C CA . LEU A 1 124 ? -9.400 -16.280 -8.263 1.00 55.47 124 LEU A CA 1
ATOM 908 C C . LEU A 1 124 ? -9.756 -17.672 -8.823 1.00 55.47 124 LEU A C 1
ATOM 910 O O . LEU A 1 124 ? -10.858 -18.151 -8.572 1.00 55.47 124 LEU A O 1
ATOM 914 N N . SER A 1 125 ? -8.871 -18.339 -9.577 1.00 61.03 125 SER A N 1
ATOM 915 C CA . SER A 1 125 ? -9.173 -19.630 -10.223 1.00 61.03 125 SER A CA 1
ATOM 916 C C . SER A 1 125 ? -9.052 -20.854 -9.309 1.00 61.03 125 SER A C 1
ATOM 918 O O . SER A 1 125 ? -9.326 -21.973 -9.743 1.00 61.03 125 SER A O 1
ATOM 920 N N . TYR A 1 126 ? -8.641 -20.685 -8.052 1.00 48.09 126 TYR A N 1
ATOM 921 C CA . TYR A 1 126 ? -8.589 -21.792 -7.101 1.00 48.09 126 TYR A CA 1
ATOM 922 C C . TYR A 1 126 ? -9.992 -22.134 -6.589 1.00 48.09 126 TYR A C 1
ATOM 924 O O . TYR A 1 126 ? -10.662 -21.312 -5.962 1.00 48.09 126 TYR A O 1
ATOM 932 N N . ALA A 1 127 ? -10.422 -23.379 -6.803 1.00 49.62 127 ALA A N 1
ATOM 933 C CA . ALA A 1 127 ? -11.621 -23.914 -6.173 1.00 49.62 127 ALA A CA 1
ATOM 934 C C . ALA A 1 127 ? -11.437 -23.919 -4.644 1.00 49.62 127 ALA A C 1
ATOM 936 O O . ALA A 1 127 ? -10.583 -24.632 -4.117 1.00 49.62 127 ALA A O 1
ATOM 937 N N . ARG A 1 128 ? -12.234 -23.117 -3.923 1.00 53.12 128 ARG A N 1
ATOM 938 C CA . ARG A 1 128 ? -12.311 -23.155 -2.455 1.00 53.12 128 ARG A CA 1
ATOM 939 C C . ARG A 1 128 ? -13.026 -24.442 -2.024 1.00 53.12 128 ARG A C 1
ATOM 941 O O . ARG A 1 128 ? -14.214 -24.573 -2.318 1.00 53.12 128 ARG A O 1
ATOM 948 N N . PRO A 1 129 ? -12.393 -25.359 -1.272 1.00 44.06 129 PRO A N 1
ATOM 949 C CA . PRO A 1 129 ? -13.132 -26.412 -0.593 1.00 44.06 129 PRO A CA 1
ATOM 950 C C . PRO A 1 129 ? -13.906 -25.791 0.577 1.00 44.06 129 PRO A C 1
ATOM 952 O O . PRO A 1 129 ? -13.360 -25.531 1.648 1.00 44.06 129 PRO A O 1
ATOM 955 N N . THR A 1 130 ? -15.195 -25.524 0.377 1.00 54.91 130 THR A N 1
ATOM 956 C CA . THR A 1 13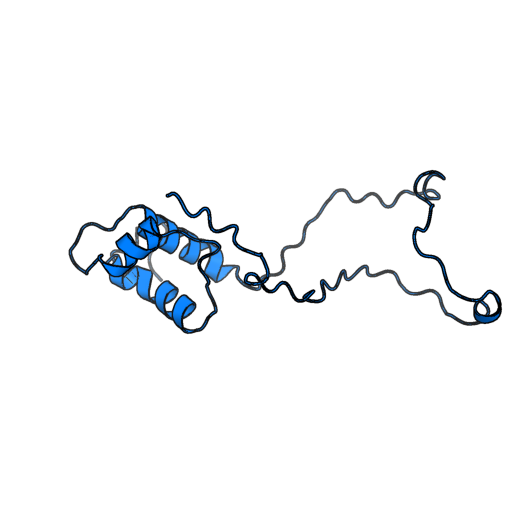0 ? -16.113 -25.169 1.464 1.00 54.91 130 THR A CA 1
ATOM 957 C C . THR A 1 130 ? -16.347 -26.403 2.334 1.00 54.91 130 THR A C 1
ATOM 959 O O . THR A 1 130 ? -17.139 -27.275 1.975 1.00 54.91 130 THR A O 1
ATOM 962 N N . ARG A 1 131 ? -15.674 -26.503 3.488 1.00 43.88 131 ARG A N 1
ATOM 963 C CA . ARG A 1 131 ? -16.100 -27.433 4.544 1.00 43.88 131 ARG A CA 1
ATOM 964 C C . ARG A 1 131 ? -17.371 -26.876 5.182 1.00 43.88 131 ARG A C 1
ATOM 966 O O . ARG A 1 131 ? -17.317 -25.923 5.949 1.00 43.88 131 ARG A O 1
ATOM 973 N N . ARG A 1 132 ? -18.510 -27.470 4.830 1.00 38.88 132 ARG A N 1
ATOM 974 C CA . ARG A 1 132 ? -19.785 -27.302 5.530 1.00 38.88 132 ARG A CA 1
ATOM 975 C C . ARG A 1 132 ? -19.756 -28.222 6.750 1.00 38.88 132 ARG A C 1
ATOM 977 O O . ARG A 1 132 ? -19.855 -29.435 6.597 1.00 38.88 132 ARG A O 1
ATOM 984 N N . THR A 1 133 ? -19.543 -27.662 7.933 1.00 54.03 133 THR A N 1
ATOM 985 C CA . THR A 1 133 ? -19.813 -28.353 9.198 1.00 54.03 133 THR A CA 1
ATOM 986 C C . THR A 1 133 ? -21.327 -28.392 9.411 1.00 54.03 133 THR A C 1
ATOM 988 O O . THR A 1 133 ? -22.000 -27.376 9.229 1.00 54.03 133 THR A O 1
ATOM 991 N N . VAL A 1 134 ? -21.839 -29.591 9.701 1.00 58.53 134 VAL A N 1
ATOM 992 C CA . VAL A 1 134 ? -23.199 -29.864 10.192 1.00 58.53 134 VAL A CA 1
ATOM 993 C C . VAL A 1 134 ? -23.185 -29.746 11.708 1.00 58.53 134 VAL A C 1
ATOM 995 O O . VAL A 1 134 ? -22.153 -30.154 12.290 1.00 58.53 134 VAL A O 1
#

Sequence (134 aa):
MAPKGQPRKGDAVTRSAAMLQALETGRCVIAGNMPAFETAAVRWQAGQHQPDSVAAAVIAFDVLAPVAGGQTALVGPWHRPEGPLPTYLSRSVGGRTNPDQLATAPPRRGHLFRSVKPTGDNPLSYARPTRRTV

Secondary structure (DSSP, 8-state):
-PPTT------HHHHHHHHHHHHHTTSS---S--HHHHHHHHH--TTSPPPHHHHHHHHHHHHHGGGTTPPP---------SSPPPTTT---------GGGTT-------------------TT-S--------

Foldseek 3Di:
DDDPPDDPPDFPVVLCVVVVVCCVVVVDDDPDDDVVLVVLVVPDDTPDDRDPSSVVVSVVCVVCVVCRVPDDDDDDPDDPPPDDDPPVVPDDPDDDDDPVPPPDDPDPDDPPPPPPDPPPPPVPPDDDPDDDDD

pLDDT: mean 70.32, std 18.87, range [38.88, 94.44]

Radius of gyration: 25.25 Å; chains: 1; bounding box: 57×54×63 Å

Organism: Mycobacterium gordonae (NCBI:txid1778)